Protein AF-A0AA35SXR8-F1 (afdb_monomer)

Solvent-accessible surface area (backbone atoms only — not comparable to full-atom values): 5654 Å² total; per-residue (Å²): 111,39,62,52,69,70,58,50,51,53,36,75,73,34,82,78,22,64,49,50,46,93,59,43,81,38,33,66,45,72,41,70,90,82,64,45,62,31,32,50,44,33,40,24,54,49,81,69,94,35,93,92,36,84,42,71,66,53,45,38,51,4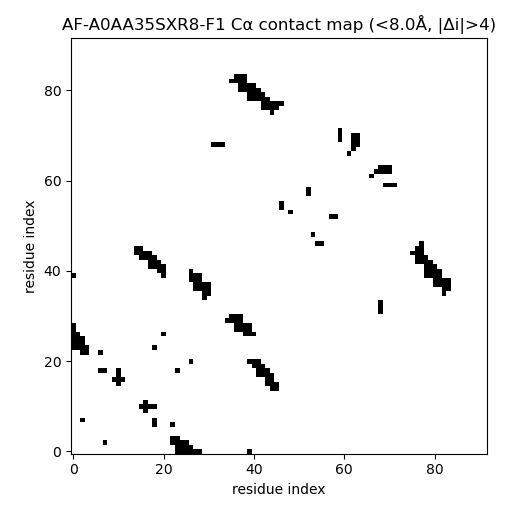8,38,34,73,78,68,72,27,80,62,77,90,78,85,65,74,42,70,45,66,46,65,76,68,83,78,81,70,84,79,134

Secondary structure (DSSP, 8-state):
-EE-HHHHHHHHH-TT-EEEGGGEEE-EEEETTTTEEEEEEEEESS---BTTBSSHHHHHHHHHHHH-----SS-S-EEEEEE---------

Mean predicted aligned error: 7.81 Å

Structure (mmCIF, N/CA/C/O backbone):
data_AF-A0AA35SXR8-F1
#
_entry.id   AF-A0AA35SXR8-F1
#
loop_
_atom_site.group_PDB
_atom_site.id
_atom_site.type_symbol
_atom_site.label_atom_id
_atom_site.label_alt_id
_atom_site.label_comp_id
_atom_site.label_asym_id
_atom_site.label_entity_id
_atom_site.label_seq_id
_atom_site.pdbx_PDB_ins_code
_atom_site.Cartn_x
_atom_site.Cartn_y
_atom_site.Cartn_z
_atom_site.occupancy
_atom_site.B_iso_or_equiv
_atom_site.auth_seq_id
_atom_site.auth_comp_id
_atom_site.auth_asym_id
_atom_site.auth_atom_id
_atom_site.pdbx_PDB_model_num
ATOM 1 N N . MET A 1 1 ? -3.315 5.033 -8.101 1.00 79.69 1 MET A N 1
ATOM 2 C CA . MET A 1 1 ? -1.844 5.003 -8.155 1.00 79.69 1 MET A CA 1
ATOM 3 C C . MET A 1 1 ? -1.446 4.981 -9.610 1.00 79.69 1 MET A C 1
ATOM 5 O O . MET A 1 1 ? -1.948 4.129 -10.330 1.00 79.69 1 MET A O 1
ATOM 9 N N . GLU A 1 2 ? -0.601 5.912 -10.031 1.00 87.75 2 GLU A N 1
ATOM 10 C CA . GLU A 1 2 ? -0.125 6.002 -11.414 1.00 87.75 2 GLU A CA 1
ATOM 11 C C . GLU A 1 2 ? 1.393 5.808 -11.453 1.00 87.75 2 GLU A C 1
ATOM 13 O O . GLU A 1 2 ? 2.114 6.430 -10.674 1.00 87.75 2 GLU A O 1
ATOM 18 N N . VAL A 1 3 ? 1.858 4.919 -12.330 1.00 91.06 3 VAL A N 1
ATOM 19 C CA . VAL A 1 3 ? 3.264 4.525 -12.520 1.00 91.06 3 VAL A CA 1
ATOM 20 C C . VAL A 1 3 ? 3.523 4.289 -14.004 1.00 91.06 3 VAL A C 1
ATOM 22 O O . VAL A 1 3 ? 2.582 4.068 -14.767 1.00 91.06 3 VAL A O 1
ATOM 25 N N . SER A 1 4 ? 4.787 4.296 -14.429 1.00 92.75 4 SER A N 1
ATOM 26 C CA . SER A 1 4 ? 5.117 4.023 -15.831 1.00 92.75 4 SER A CA 1
ATOM 27 C C . SER A 1 4 ? 4.853 2.557 -16.196 1.00 92.75 4 SER A C 1
ATOM 29 O O . SER A 1 4 ? 4.986 1.656 -15.364 1.00 92.75 4 SER A O 1
ATOM 31 N N . VAL A 1 5 ? 4.542 2.301 -17.471 1.00 91.94 5 VAL A N 1
ATOM 32 C CA . VAL A 1 5 ? 4.304 0.940 -17.991 1.00 91.94 5 VAL A CA 1
ATOM 33 C C . VAL A 1 5 ? 5.530 0.044 -17.795 1.00 91.94 5 VAL A C 1
ATOM 35 O O . VAL A 1 5 ? 5.388 -1.120 -17.431 1.00 91.94 5 VAL A O 1
ATOM 38 N N . SER A 1 6 ? 6.737 0.587 -17.968 1.00 91.88 6 SER A N 1
ATOM 39 C CA . SER A 1 6 ? 7.986 -0.145 -17.734 1.00 91.88 6 SER A CA 1
ATOM 40 C C . SER A 1 6 ? 8.165 -0.542 -16.266 1.00 91.88 6 SER A C 1
ATOM 42 O O . SER A 1 6 ? 8.534 -1.680 -15.983 1.00 91.88 6 SER A O 1
ATOM 44 N N . THR A 1 7 ? 7.841 0.358 -15.331 1.00 90.69 7 THR A N 1
ATOM 45 C CA . THR A 1 7 ? 7.884 0.077 -13.886 1.00 90.69 7 THR A CA 1
ATOM 46 C C . THR A 1 7 ? 6.870 -0.997 -13.515 1.00 90.69 7 THR A C 1
ATOM 48 O O . THR A 1 7 ? 7.196 -1.929 -12.784 1.00 90.69 7 THR A O 1
ATOM 51 N N . LEU A 1 8 ? 5.646 -0.896 -14.044 1.00 89.69 8 LEU A N 1
ATOM 52 C CA . LEU A 1 8 ? 4.594 -1.877 -13.798 1.00 89.69 8 LEU A CA 1
ATOM 53 C C . LEU A 1 8 ? 4.964 -3.254 -14.366 1.00 89.69 8 LEU A C 1
ATOM 55 O O . LEU A 1 8 ? 4.784 -4.257 -13.684 1.00 89.69 8 LEU A O 1
ATOM 59 N N . GLY A 1 9 ? 5.525 -3.311 -15.577 1.00 90.62 9 GLY A N 1
ATOM 60 C CA . GLY A 1 9 ? 5.975 -4.562 -16.191 1.00 90.62 9 GLY A CA 1
ATOM 61 C C . GLY A 1 9 ? 7.079 -5.249 -15.386 1.00 90.62 9 GLY A C 1
ATOM 62 O O . GLY A 1 9 ? 6.989 -6.448 -15.124 1.00 90.62 9 GLY A O 1
ATOM 63 N N . ALA A 1 10 ? 8.077 -4.489 -14.925 1.00 91.00 10 ALA A N 1
ATOM 64 C CA . ALA A 1 10 ? 9.128 -5.006 -14.049 1.00 91.00 10 ALA A CA 1
ATOM 65 C C . ALA A 1 10 ? 8.560 -5.495 -12.707 1.00 91.00 10 ALA A C 1
ATOM 67 O O . ALA A 1 10 ? 8.916 -6.574 -12.242 1.00 91.00 10 ALA A O 1
ATOM 68 N N . PHE A 1 11 ? 7.625 -4.741 -12.122 1.00 90.69 11 PHE A N 1
ATOM 69 C CA . PHE A 1 11 ? 6.964 -5.111 -10.875 1.00 90.69 11 PHE A CA 1
ATOM 70 C C . PHE A 1 11 ? 6.160 -6.406 -11.000 1.00 90.69 11 PHE A C 1
ATOM 72 O O . PHE A 1 11 ? 6.251 -7.257 -10.127 1.00 90.69 11 PHE A O 1
ATOM 79 N N . LEU A 1 12 ? 5.382 -6.580 -12.069 1.00 89.19 12 LEU A N 1
ATOM 80 C CA . LEU A 1 12 ? 4.566 -7.782 -12.268 1.00 89.19 12 LEU A CA 1
ATOM 81 C C . LEU A 1 12 ? 5.402 -9.024 -12.609 1.00 89.19 12 LEU A C 1
ATOM 83 O O . LEU A 1 12 ? 4.968 -10.138 -12.327 1.00 89.19 12 LEU A O 1
ATOM 87 N N . SER A 1 13 ? 6.581 -8.838 -13.206 1.00 91.44 13 SER A N 1
ATOM 88 C CA . SER A 1 13 ? 7.463 -9.939 -13.615 1.00 91.44 13 SER A CA 1
ATOM 89 C C . SER A 1 13 ? 8.358 -10.457 -12.484 1.00 91.44 13 SER A C 1
ATOM 91 O O . SER A 1 13 ? 8.887 -11.562 -12.590 1.00 91.44 13 SER A O 1
ATOM 93 N N . ASP A 1 14 ? 8.542 -9.681 -11.411 1.00 90.06 14 ASP A N 1
ATOM 94 C CA . ASP A 1 14 ? 9.372 -10.051 -10.262 1.00 90.06 14 ASP A CA 1
ATOM 95 C C . ASP A 1 14 ? 8.501 -10.387 -9.033 1.00 90.06 14 ASP A C 1
ATOM 97 O O . ASP A 1 14 ? 7.851 -9.495 -8.482 1.00 90.06 14 ASP A O 1
ATOM 101 N N . PRO A 1 15 ? 8.528 -11.633 -8.520 1.00 85.62 15 PRO A N 1
ATOM 102 C CA . PRO A 1 15 ? 7.844 -12.015 -7.278 1.00 85.62 15 PRO A CA 1
ATOM 103 C C . PRO A 1 15 ? 8.293 -11.232 -6.033 1.00 85.62 15 PRO A C 1
ATOM 105 O O . PRO A 1 15 ? 7.617 -11.259 -5.005 1.00 85.62 15 PRO A O 1
ATOM 108 N N . ARG A 1 16 ? 9.451 -10.567 -6.096 1.00 87.00 16 ARG A N 1
ATOM 109 C CA . ARG A 1 16 ? 9.990 -9.666 -5.064 1.00 87.00 16 ARG A CA 1
ATOM 110 C C . ARG A 1 16 ? 9.982 -8.205 -5.513 1.00 87.00 16 ARG A C 1
ATOM 112 O O . ARG A 1 16 ? 10.612 -7.363 -4.875 1.00 87.00 16 ARG A O 1
ATOM 119 N N . GLY A 1 17 ? 9.254 -7.904 -6.586 1.00 87.88 17 GLY A N 1
ATOM 120 C CA . GLY A 1 17 ? 9.120 -6.567 -7.130 1.00 87.88 17 GLY A CA 1
ATOM 121 C C . GLY A 1 17 ? 8.604 -5.590 -6.078 1.00 87.88 17 GLY A C 1
ATOM 122 O O . GLY A 1 17 ? 7.698 -5.899 -5.298 1.00 87.88 17 GLY A O 1
ATOM 123 N N . VAL A 1 18 ? 9.187 -4.392 -6.084 1.00 89.69 18 VAL A N 1
ATOM 124 C CA . VAL A 1 18 ? 8.787 -3.274 -5.231 1.00 89.69 18 VAL A CA 1
ATOM 125 C C . VAL A 1 18 ? 8.654 -2.027 -6.086 1.00 89.69 18 VAL A C 1
ATOM 127 O O . VAL A 1 18 ? 9.615 -1.606 -6.732 1.00 89.69 18 VAL A O 1
ATOM 130 N N . ILE A 1 19 ? 7.484 -1.397 -6.046 1.00 90.81 19 ILE A N 1
ATOM 131 C CA . ILE A 1 19 ? 7.319 -0.037 -6.551 1.00 90.81 19 ILE A CA 1
ATOM 132 C C . ILE A 1 19 ? 7.629 0.914 -5.402 1.00 90.81 19 ILE A C 1
ATOM 134 O O . ILE A 1 19 ? 6.945 0.901 -4.379 1.00 90.81 19 ILE A O 1
ATOM 138 N N . ARG A 1 20 ? 8.668 1.733 -5.574 1.00 89.38 20 ARG A N 1
ATOM 139 C CA . ARG A 1 20 ? 9.062 2.774 -4.617 1.00 89.38 20 ARG A CA 1
ATOM 140 C C . ARG A 1 20 ? 8.347 4.083 -4.924 1.00 89.38 20 ARG A C 1
ATOM 142 O O . ARG A 1 20 ? 7.997 4.323 -6.075 1.00 89.38 20 ARG A O 1
ATOM 149 N N . GLU A 1 21 ? 8.229 4.949 -3.920 1.00 85.94 21 GLU A N 1
ATOM 150 C CA . GLU A 1 21 ? 7.601 6.275 -4.020 1.00 85.94 21 GLU A CA 1
ATOM 151 C C . GLU A 1 21 ? 8.111 7.087 -5.218 1.00 85.94 21 GLU A C 1
ATOM 153 O O . GLU A 1 21 ? 7.322 7.688 -5.939 1.00 85.94 21 GLU A O 1
ATOM 158 N N . THR A 1 22 ? 9.418 7.038 -5.489 1.00 86.81 22 THR A N 1
ATOM 159 C CA . THR A 1 22 ? 10.058 7.764 -6.599 1.00 86.81 22 THR A CA 1
ATOM 160 C C . THR A 1 22 ? 9.558 7.352 -7.982 1.00 86.81 22 THR A C 1
ATOM 162 O O . THR A 1 22 ? 9.740 8.091 -8.945 1.00 86.81 22 THR A O 1
ATOM 165 N N . SER A 1 23 ? 8.945 6.175 -8.101 1.00 89.44 23 SER A N 1
ATOM 166 C CA . SER A 1 23 ? 8.368 5.662 -9.345 1.00 89.44 23 SER A CA 1
ATOM 167 C C . SER A 1 23 ? 6.862 5.930 -9.463 1.00 89.44 23 SER A C 1
ATOM 169 O O . SER A 1 23 ? 6.256 5.526 -10.456 1.00 89.44 23 SER A O 1
ATOM 171 N N . ILE A 1 24 ? 6.252 6.581 -8.465 1.00 89.56 24 ILE A N 1
ATOM 172 C CA . ILE A 1 24 ? 4.814 6.852 -8.392 1.00 89.56 24 ILE A CA 1
ATOM 173 C C . ILE A 1 24 ? 4.541 8.312 -8.760 1.00 89.56 24 ILE A C 1
ATOM 175 O O . ILE A 1 24 ? 4.898 9.225 -8.024 1.00 89.56 24 ILE A O 1
ATOM 179 N N . TYR A 1 25 ? 3.847 8.536 -9.876 1.00 88.44 25 TYR A N 1
ATOM 180 C CA . TYR A 1 25 ? 3.463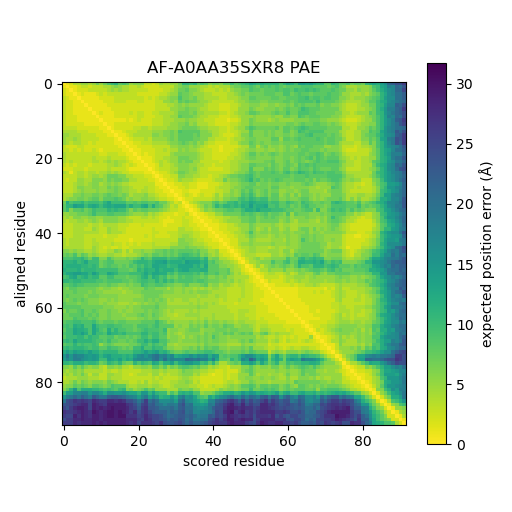 9.877 -10.335 1.00 88.44 25 TYR A CA 1
ATOM 181 C C . TYR A 1 25 ? 2.259 10.429 -9.570 1.00 88.44 25 TYR A C 1
ATOM 183 O O . TYR A 1 25 ? 2.208 11.608 -9.230 1.00 88.44 25 TYR A O 1
ATOM 191 N N . GLN A 1 26 ? 1.286 9.564 -9.272 1.00 86.56 26 GLN A N 1
ATOM 192 C CA . GLN A 1 26 ? 0.119 9.906 -8.463 1.00 86.56 26 GLN A CA 1
ATOM 193 C C . GLN A 1 26 ? -0.060 8.873 -7.360 1.00 86.56 26 GLN A C 1
ATOM 195 O O . GLN A 1 26 ? -0.451 7.731 -7.617 1.00 86.56 26 GLN A O 1
ATOM 200 N N . ASN A 1 27 ? 0.207 9.274 -6.121 1.00 86.38 27 ASN A N 1
ATOM 201 C CA . ASN A 1 27 ? 0.158 8.391 -4.959 1.00 86.38 27 ASN A CA 1
ATOM 202 C C . ASN A 1 27 ? -1.108 8.542 -4.105 1.00 86.38 27 ASN A C 1
ATOM 204 O O . ASN A 1 27 ? -1.313 7.754 -3.191 1.00 86.38 27 ASN A O 1
ATOM 208 N N . ARG A 1 28 ? -1.993 9.501 -4.384 1.00 87.44 28 ARG A N 1
ATOM 209 C CA . ARG A 1 28 ? -3.212 9.704 -3.586 1.00 87.44 28 ARG A CA 1
ATOM 210 C C . ARG A 1 28 ? -4.184 8.519 -3.723 1.00 87.44 28 ARG A C 1
ATOM 212 O O . ARG A 1 28 ? -4.495 8.091 -4.834 1.00 87.44 28 ARG A O 1
ATOM 219 N N . CYS A 1 29 ? -4.704 8.027 -2.601 1.00 83.00 29 CYS A N 1
ATOM 220 C CA . CYS A 1 29 ? -5.752 7.008 -2.535 1.00 83.00 29 CYS A CA 1
ATOM 221 C C . CYS A 1 29 ? -6.843 7.398 -1.529 1.00 83.00 29 CYS A C 1
ATOM 223 O O . CYS A 1 29 ? -6.619 8.206 -0.627 1.00 83.00 29 CYS A O 1
ATOM 225 N N . VAL A 1 30 ? -8.030 6.815 -1.680 1.00 83.44 30 VAL A N 1
ATOM 226 C CA . VAL A 1 30 ? -9.143 6.971 -0.736 1.00 83.44 30 VAL A CA 1
ATOM 227 C C . VAL A 1 30 ? -9.390 5.623 -0.082 1.00 83.44 30 VAL A C 1
ATOM 229 O O . VAL A 1 30 ? -9.544 4.618 -0.773 1.00 83.44 30 VAL A O 1
ATOM 232 N N . LEU A 1 31 ? -9.395 5.605 1.245 1.00 77.69 31 LEU A N 1
ATOM 233 C CA . LEU A 1 31 ? -9.593 4.401 2.034 1.00 77.69 31 LEU A CA 1
ATOM 234 C C . LEU A 1 31 ? -11.047 4.290 2.472 1.00 77.69 31 LEU A C 1
ATOM 236 O O . LEU A 1 31 ? -11.641 5.241 2.973 1.00 77.69 31 LEU A O 1
ATOM 240 N N . LEU A 1 32 ? -11.623 3.114 2.253 1.00 78.56 32 LEU A N 1
ATOM 241 C CA . LEU A 1 32 ? -13.002 2.805 2.605 1.00 78.56 32 LEU A CA 1
ATOM 242 C C . LEU A 1 32 ? -13.059 2.068 3.954 1.00 78.56 32 LEU A C 1
ATOM 244 O O . LEU A 1 32 ? -12.123 1.337 4.285 1.00 78.56 32 LEU A O 1
ATOM 248 N N . PRO A 1 33 ? -14.149 2.227 4.731 1.00 69.50 33 PRO A N 1
ATOM 249 C CA . PRO A 1 33 ? -15.363 2.995 4.415 1.00 69.50 33 PRO A CA 1
ATOM 250 C C . PRO A 1 33 ? -15.312 4.480 4.818 1.00 69.50 33 PRO A C 1
ATOM 252 O O . PRO A 1 33 ? -16.194 5.241 4.442 1.00 69.50 33 PRO A O 1
ATOM 255 N N . ASN A 1 34 ? -14.305 4.911 5.580 1.00 72.00 34 ASN A N 1
ATOM 256 C CA . ASN A 1 34 ? -14.272 6.242 6.203 1.00 72.00 34 ASN A CA 1
ATOM 257 C C . ASN A 1 34 ? -13.855 7.391 5.259 1.00 72.00 34 ASN A C 1
ATOM 259 O O . ASN A 1 34 ? -13.754 8.532 5.701 1.00 72.00 34 ASN A O 1
ATOM 263 N N . LEU A 1 35 ? -13.606 7.092 3.978 1.00 81.00 35 LEU A N 1
ATOM 264 C CA . LEU A 1 35 ? -13.167 8.032 2.940 1.00 81.00 35 LEU A CA 1
ATOM 265 C C . LEU A 1 35 ? -11.884 8.794 3.313 1.00 81.00 35 LEU A C 1
ATOM 267 O O . LEU A 1 35 ? -11.650 9.909 2.843 1.00 81.00 35 LEU A O 1
ATOM 271 N N . THR A 1 36 ? -11.023 8.185 4.135 1.00 81.69 36 THR A N 1
ATOM 272 C CA . THR A 1 36 ? -9.767 8.819 4.547 1.00 81.69 36 THR A CA 1
ATOM 273 C C . THR A 1 36 ? -8.827 8.923 3.356 1.00 81.69 36 THR A C 1
ATOM 275 O O . THR A 1 36 ? -8.571 7.942 2.655 1.00 81.69 36 THR A O 1
ATOM 278 N N . VAL A 1 37 ? -8.273 10.115 3.137 1.00 84.81 37 VAL A N 1
ATOM 279 C CA . VAL A 1 37 ? -7.257 10.327 2.106 1.00 84.81 37 VAL A CA 1
ATOM 280 C C . VAL A 1 37 ? -5.910 9.808 2.605 1.00 84.81 37 VAL A C 1
ATOM 282 O O . VAL A 1 37 ? -5.380 10.278 3.612 1.00 84.81 37 VAL A O 1
ATOM 285 N N . GLY A 1 38 ? -5.353 8.850 1.872 1.00 84.69 38 GLY A N 1
ATOM 286 C CA . GLY A 1 38 ? -4.008 8.323 2.061 1.00 84.69 38 GLY A CA 1
ATOM 287 C C . GLY A 1 38 ? -3.113 8.612 0.859 1.00 84.69 38 GLY A C 1
ATOM 288 O O . GLY A 1 38 ? -3.572 9.047 -0.200 1.00 84.69 38 GLY A O 1
ATOM 289 N N . TYR A 1 39 ? -1.826 8.352 1.035 1.00 87.12 39 TYR A N 1
ATOM 290 C CA . TYR A 1 39 ? -0.798 8.455 0.012 1.00 87.12 39 TYR A CA 1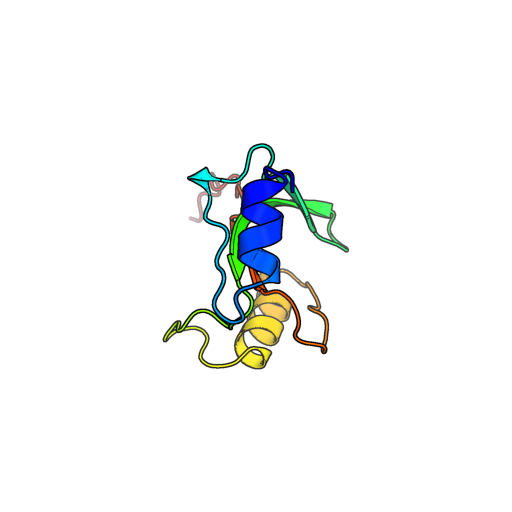
ATOM 291 C C . TYR A 1 39 ? -0.009 7.145 -0.015 1.00 87.12 39 TYR A C 1
ATOM 293 O O . TYR A 1 39 ? 0.584 6.748 0.985 1.00 87.12 39 TYR A O 1
ATOM 301 N N . VAL A 1 40 ? -0.035 6.449 -1.146 1.00 86.50 40 VAL A N 1
ATOM 302 C CA . VAL A 1 40 ? 0.696 5.202 -1.375 1.00 86.50 40 VAL A CA 1
ATOM 303 C C . VAL A 1 40 ? 2.186 5.506 -1.486 1.00 86.50 40 VAL A C 1
ATOM 305 O O . VAL A 1 40 ? 2.633 6.172 -2.413 1.00 86.50 40 VAL A O 1
ATOM 308 N N . PHE A 1 41 ? 2.963 4.997 -0.546 1.00 85.75 41 PHE A N 1
ATOM 309 C CA . PHE A 1 41 ? 4.410 5.150 -0.524 1.00 85.75 41 PHE A CA 1
ATOM 310 C C . PHE A 1 41 ? 5.121 4.048 -1.296 1.00 85.75 41 PHE A C 1
ATOM 312 O O . PHE A 1 41 ? 6.097 4.293 -1.998 1.00 85.75 41 PHE A O 1
ATOM 319 N N . SER A 1 42 ? 4.639 2.815 -1.160 1.00 86.81 42 SER A N 1
ATOM 320 C CA . SER A 1 42 ? 5.209 1.675 -1.864 1.00 86.81 42 SER A CA 1
ATOM 321 C C . SER A 1 42 ? 4.165 0.598 -2.125 1.00 86.81 42 SER A C 1
ATOM 323 O O . SER A 1 42 ? 3.147 0.516 -1.432 1.00 86.81 42 SER A O 1
ATOM 325 N N . ALA A 1 43 ? 4.427 -0.229 -3.134 1.00 87.12 43 ALA A N 1
ATOM 326 C CA . ALA A 1 43 ? 3.677 -1.447 -3.411 1.00 87.12 43 ALA A CA 1
ATOM 327 C C . ALA A 1 43 ? 4.648 -2.628 -3.482 1.00 87.12 43 ALA A C 1
ATOM 329 O O . ALA A 1 43 ? 5.690 -2.529 -4.127 1.00 87.12 43 ALA A O 1
ATOM 330 N N . ASN A 1 44 ? 4.309 -3.729 -2.817 1.00 87.88 44 ASN A N 1
ATOM 331 C CA . ASN A 1 44 ? 5.165 -4.900 -2.654 1.00 87.88 44 ASN A CA 1
ATOM 332 C C . ASN A 1 44 ? 4.329 -6.170 -2.850 1.00 87.88 44 ASN A C 1
ATOM 334 O O . ASN A 1 44 ? 3.185 -6.228 -2.403 1.00 87.88 44 ASN A O 1
ATOM 338 N N . HIS A 1 45 ? 4.901 -7.207 -3.459 1.00 85.06 45 HIS A N 1
ATOM 339 C CA . HIS A 1 45 ? 4.273 -8.541 -3.502 1.00 85.06 45 HIS A CA 1
ATOM 340 C C . HIS A 1 45 ? 4.394 -9.299 -2.180 1.00 85.06 45 HIS A C 1
ATOM 342 O O . HIS A 1 45 ? 3.596 -10.182 -1.882 1.00 85.06 45 HIS A O 1
ATOM 348 N N . GLN A 1 46 ? 5.393 -8.947 -1.374 1.00 84.06 46 GLN A N 1
ATOM 349 C CA . GLN A 1 46 ? 5.667 -9.581 -0.091 1.00 84.06 46 GLN A CA 1
ATOM 350 C C . GLN A 1 46 ? 5.359 -8.633 1.058 1.00 84.06 46 GLN A C 1
ATOM 352 O O . GLN A 1 46 ? 5.475 -7.411 0.928 1.00 84.06 46 GLN A O 1
ATOM 357 N N . LEU A 1 47 ? 4.980 -9.215 2.196 1.00 80.69 47 LEU A N 1
ATOM 358 C CA . LEU A 1 47 ? 4.824 -8.460 3.425 1.00 80.69 47 LEU A CA 1
ATOM 359 C C . LEU A 1 47 ? 6.185 -7.841 3.781 1.00 80.69 47 LEU A C 1
ATOM 361 O O . LEU A 1 47 ? 7.168 -8.584 3.871 1.00 80.69 47 LEU A O 1
ATOM 365 N N . PRO A 1 48 ? 6.281 -6.515 3.974 1.00 72.50 48 PRO A N 1
ATOM 366 C CA . PRO A 1 48 ? 7.521 -5.918 4.435 1.00 72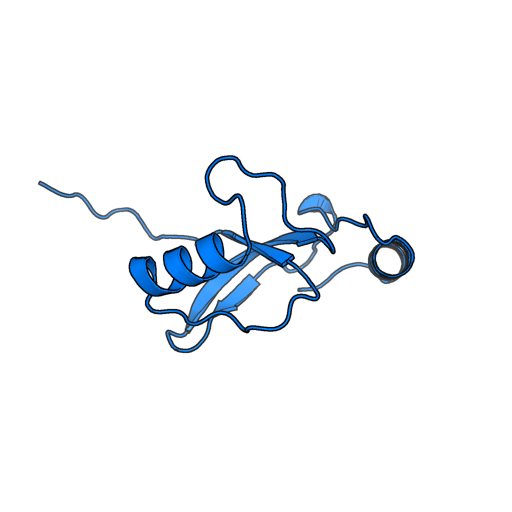.50 48 PRO A CA 1
ATOM 367 C C . PRO A 1 48 ? 7.889 -6.529 5.788 1.00 72.50 48 PRO A C 1
ATOM 369 O O . PRO A 1 48 ? 7.049 -6.609 6.685 1.00 72.50 48 PRO A O 1
ATOM 372 N N . SER A 1 49 ? 9.141 -6.968 5.925 1.00 69.94 49 SER A N 1
ATOM 373 C CA . SER A 1 49 ? 9.661 -7.487 7.189 1.00 69.94 49 SER A CA 1
ATOM 374 C C . SER A 1 49 ? 9.725 -6.339 8.194 1.00 69.94 49 SER A C 1
ATOM 376 O O . SER A 1 49 ? 10.674 -5.556 8.201 1.00 69.94 49 SER A O 1
ATOM 378 N N . SER A 1 50 ? 8.664 -6.186 8.983 1.00 73.88 50 SER A N 1
ATOM 379 C CA . SER A 1 50 ? 8.584 -5.210 10.060 1.00 73.88 50 SER A CA 1
ATOM 380 C C . SER A 1 50 ? 8.484 -5.955 11.387 1.00 73.88 50 SER A C 1
ATOM 382 O O . SER A 1 50 ? 7.580 -6.780 11.542 1.00 73.88 50 SER A O 1
ATOM 384 N N . PRO A 1 51 ? 9.360 -5.664 12.365 1.00 73.50 51 PRO A N 1
ATOM 385 C CA . PRO A 1 51 ? 9.266 -6.270 13.690 1.00 73.50 51 PRO A CA 1
ATOM 386 C C . PRO A 1 51 ? 7.946 -5.921 14.396 1.00 73.50 51 PRO A C 1
ATOM 388 O O . PRO A 1 51 ? 7.479 -6.687 15.233 1.00 73.50 51 PRO A O 1
ATOM 391 N N . GLU A 1 52 ? 7.316 -4.801 14.034 1.00 77.31 52 GLU A N 1
ATOM 392 C CA . GLU A 1 52 ? 6.022 -4.375 14.579 1.00 77.31 52 GLU A CA 1
ATOM 393 C C . GLU A 1 52 ? 4.840 -5.155 13.987 1.00 77.31 52 GLU A C 1
ATOM 395 O O . GLU A 1 52 ? 3.793 -5.281 14.624 1.00 77.31 52 GLU A O 1
ATOM 400 N N . PHE A 1 53 ? 5.005 -5.692 12.775 1.00 80.94 53 PHE A N 1
ATOM 401 C CA . PHE A 1 53 ? 3.951 -6.362 12.019 1.00 80.94 53 PHE A CA 1
ATOM 402 C C . PHE A 1 53 ? 4.459 -7.671 11.402 1.00 80.94 53 PHE A C 1
ATOM 404 O O . PHE A 1 53 ? 4.622 -7.763 10.182 1.00 80.94 53 PHE A O 1
ATOM 411 N N . PRO A 1 54 ? 4.701 -8.705 12.228 1.00 78.25 54 PRO A N 1
ATOM 412 C CA . PRO A 1 54 ? 5.302 -9.957 11.772 1.00 78.25 54 PRO A CA 1
ATOM 413 C C . PRO A 1 54 ? 4.393 -10.757 10.831 1.00 78.25 54 PRO A C 1
ATOM 415 O O . PRO A 1 54 ? 4.867 -11.612 10.086 1.00 78.25 54 PRO A O 1
ATOM 418 N N . THR A 1 55 ? 3.080 -10.511 10.862 1.00 83.94 55 THR A N 1
ATOM 419 C CA . THR A 1 55 ? 2.099 -11.223 10.037 1.00 83.94 55 THR A CA 1
ATOM 420 C C . THR A 1 55 ? 1.073 -10.270 9.448 1.00 83.94 55 THR A C 1
ATOM 422 O O . THR A 1 55 ? 0.757 -9.228 10.024 1.00 83.94 55 THR A O 1
ATOM 425 N N . TYR A 1 56 ? 0.471 -10.649 8.322 1.00 83.38 56 TYR A N 1
ATOM 426 C CA . TYR A 1 56 ? -0.615 -9.858 7.750 1.00 83.38 56 TYR A CA 1
ATOM 427 C C . TYR A 1 56 ? -1.802 -9.718 8.714 1.00 83.38 56 TYR A C 1
ATOM 429 O O . TYR A 1 56 ? -2.392 -8.646 8.797 1.00 83.38 56 TYR A O 1
ATOM 437 N N . ASP A 1 57 ? -2.106 -10.741 9.517 1.00 85.38 57 ASP A N 1
ATOM 438 C CA . ASP A 1 57 ? -3.172 -10.652 10.521 1.00 85.38 57 ASP A CA 1
ATOM 439 C C . ASP A 1 57 ? -2.892 -9.598 11.593 1.00 85.38 57 ASP A C 1
ATOM 441 O O . ASP A 1 57 ? -3.811 -8.888 12.005 1.00 85.38 57 ASP A O 1
ATOM 445 N N . SER A 1 58 ? -1.627 -9.418 11.990 1.00 86.81 58 SER A N 1
ATOM 446 C CA . SER A 1 58 ? -1.252 -8.328 12.898 1.00 86.81 58 SER A CA 1
ATOM 447 C C . SER A 1 58 ? -1.530 -6.948 12.282 1.00 86.81 58 SER A C 1
ATOM 449 O O . SER A 1 58 ? -2.044 -6.061 12.966 1.00 86.81 58 SER A O 1
ATOM 451 N N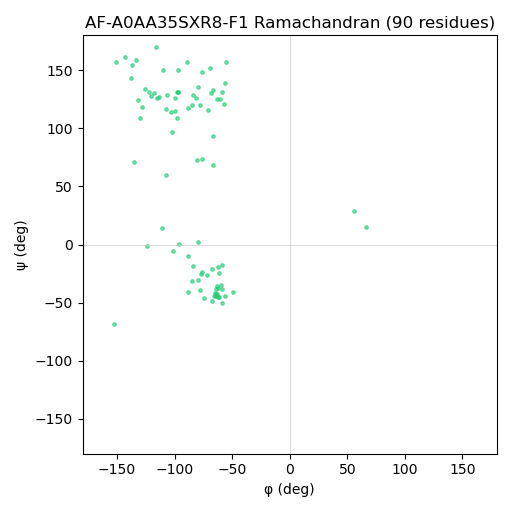 . ILE A 1 59 ? -1.317 -6.790 10.968 1.00 84.44 59 ILE A N 1
ATOM 452 C CA . ILE A 1 59 ? -1.661 -5.569 10.223 1.00 84.44 59 ILE A CA 1
ATOM 453 C C . ILE A 1 59 ? -3.177 -5.390 10.160 1.00 84.44 59 ILE A C 1
ATOM 455 O O . ILE A 1 59 ? -3.678 -4.312 10.476 1.00 84.44 59 ILE A O 1
ATOM 459 N N . ARG A 1 60 ? -3.929 -6.438 9.800 1.00 84.88 60 ARG A N 1
ATOM 460 C CA . ARG A 1 60 ? -5.402 -6.398 9.752 1.00 84.88 60 ARG A CA 1
ATOM 461 C C . ARG A 1 60 ? -5.983 -5.973 11.100 1.00 84.88 60 ARG A C 1
ATOM 463 O O . ARG A 1 60 ? -6.870 -5.122 11.145 1.00 84.88 60 ARG A O 1
ATOM 470 N N . LEU A 1 61 ? -5.458 -6.524 12.195 1.00 87.06 61 LEU A N 1
ATOM 471 C CA . LEU A 1 61 ? -5.875 -6.175 13.549 1.00 87.06 61 LEU A CA 1
ATOM 472 C C . LEU A 1 61 ? -5.527 -4.723 13.897 1.00 87.06 61 LEU A C 1
ATOM 474 O O . LEU A 1 61 ? -6.373 -4.013 14.441 1.00 87.06 61 LEU A O 1
ATOM 478 N N . HIS A 1 62 ? -4.316 -4.270 13.564 1.00 86.25 62 HIS A N 1
ATOM 479 C CA . HIS A 1 62 ? -3.892 -2.889 13.783 1.00 86.25 62 HIS A CA 1
ATOM 480 C C . HIS A 1 62 ? -4.800 -1.897 13.051 1.00 86.25 62 HIS A C 1
ATOM 482 O O . HIS A 1 62 ? -5.328 -0.977 13.672 1.00 86.25 62 HIS A O 1
ATOM 488 N N . TRP A 1 63 ? -5.053 -2.119 11.760 1.00 82.12 63 TRP A N 1
ATOM 489 C CA . TRP A 1 63 ? -5.910 -1.257 10.943 1.00 82.12 63 TRP A CA 1
ATOM 490 C C . TRP A 1 63 ? -7.361 -1.249 11.430 1.00 82.12 63 TRP A C 1
ATOM 492 O O . TRP A 1 63 ? -7.987 -0.187 11.493 1.00 82.12 63 TRP A O 1
ATOM 502 N N . LYS A 1 64 ? -7.872 -2.404 11.872 1.00 85.19 64 LYS A N 1
ATOM 503 C CA . LYS A 1 64 ? -9.199 -2.504 12.487 1.00 85.19 64 LYS A CA 1
ATOM 504 C C . LYS A 1 64 ? -9.274 -1.723 13.798 1.00 85.19 64 LYS A C 1
ATOM 506 O O . LYS A 1 64 ? -10.253 -1.022 14.022 1.00 85.19 64 LYS A O 1
ATOM 511 N N . LYS A 1 65 ? -8.251 -1.821 14.654 1.00 84.62 65 LYS A N 1
ATOM 512 C CA . LYS A 1 65 ? -8.229 -1.176 15.975 1.00 84.62 65 LYS A CA 1
ATOM 513 C C . LYS A 1 65 ? -7.994 0.334 15.900 1.00 84.62 65 LYS A C 1
ATOM 515 O O . LYS A 1 65 ? -8.687 1.076 16.582 1.00 84.62 65 LYS A O 1
ATOM 520 N N . GLN A 1 66 ? -7.020 0.778 15.107 1.00 82.19 66 GLN A N 1
ATOM 521 C CA . GLN A 1 66 ? -6.595 2.182 15.062 1.00 82.19 66 GLN A CA 1
ATOM 522 C C . GLN A 1 66 ? -7.448 3.034 14.125 1.00 82.19 66 GLN A C 1
ATOM 524 O O . GLN A 1 66 ? -7.650 4.218 14.378 1.00 82.19 66 GLN A O 1
ATOM 529 N N . HIS A 1 67 ? -7.961 2.440 13.047 1.00 75.56 67 HIS A N 1
ATOM 530 C CA . HIS A 1 67 ? -8.652 3.189 12.000 1.00 75.56 67 HIS A CA 1
ATOM 531 C C . HIS A 1 67 ? -10.077 2.703 11.717 1.00 75.56 67 HIS A C 1
ATOM 533 O O . HIS A 1 67 ? -10.750 3.270 10.856 1.00 75.56 67 HIS A O 1
ATOM 539 N N . GLY A 1 68 ? -10.544 1.652 12.403 1.00 80.44 68 GLY A N 1
ATOM 540 C CA . GLY A 1 68 ? -11.852 1.045 12.141 1.00 80.44 68 GLY A CA 1
ATOM 541 C C . GLY A 1 68 ? -11.946 0.365 10.772 1.00 80.44 68 GLY A C 1
ATOM 542 O O . GLY A 1 68 ? -13.047 0.097 10.297 1.00 80.44 68 GLY A O 1
ATOM 543 N N . MET A 1 69 ? -10.811 0.108 10.113 1.00 78.94 69 MET A N 1
ATOM 544 C CA . MET A 1 69 ? -10.768 -0.412 8.747 1.00 78.94 69 MET A CA 1
ATOM 545 C C . MET A 1 69 ? -10.555 -1.920 8.725 1.00 78.94 69 MET A C 1
ATOM 547 O O . MET A 1 69 ? -9.645 -2.445 9.364 1.00 78.94 69 MET A O 1
ATOM 551 N N . ILE A 1 70 ? -11.376 -2.621 7.947 1.00 81.06 70 ILE A N 1
ATOM 552 C CA . ILE A 1 70 ? -11.251 -4.064 7.749 1.00 81.06 70 ILE A CA 1
ATOM 553 C C . ILE A 1 70 ? -10.496 -4.290 6.445 1.00 81.06 70 ILE A C 1
ATOM 555 O O . ILE A 1 70 ? -11.019 -4.044 5.360 1.00 81.06 70 ILE A O 1
ATOM 559 N N . LEU A 1 71 ? -9.255 -4.753 6.563 1.00 80.38 71 LEU A N 1
ATOM 560 C CA . LEU A 1 71 ? -8.466 -5.158 5.408 1.00 80.38 71 LEU A CA 1
ATOM 561 C C . LEU A 1 71 ? -8.928 -6.539 4.888 1.00 80.38 71 LEU A C 1
ATOM 563 O O . LEU A 1 71 ? -9.356 -7.376 5.698 1.00 80.38 71 LEU A O 1
ATOM 567 N N . PRO A 1 72 ? -8.833 -6.793 3.565 1.00 79.38 72 PRO A N 1
ATOM 568 C CA . PRO A 1 72 ? -9.210 -8.069 2.953 1.00 79.38 72 PRO A CA 1
ATOM 569 C C . PRO A 1 72 ? -8.492 -9.272 3.580 1.00 79.38 72 PRO A C 1
ATOM 571 O O . PRO A 1 72 ? -7.420 -9.134 4.153 1.00 79.38 72 PRO A O 1
ATOM 574 N N . GLU A 1 73 ? -9.063 -10.471 3.455 1.00 72.12 73 GLU A N 1
ATOM 575 C CA . GLU A 1 73 ? -8.394 -11.710 3.897 1.00 72.12 73 GLU A CA 1
ATOM 576 C C . GLU A 1 73 ? -7.350 -12.219 2.905 1.00 72.12 73 GLU A C 1
ATOM 578 O O . GLU A 1 73 ? -6.364 -12.835 3.304 1.00 72.12 73 GLU A O 1
ATOM 583 N N . LYS A 1 74 ? -7.550 -11.96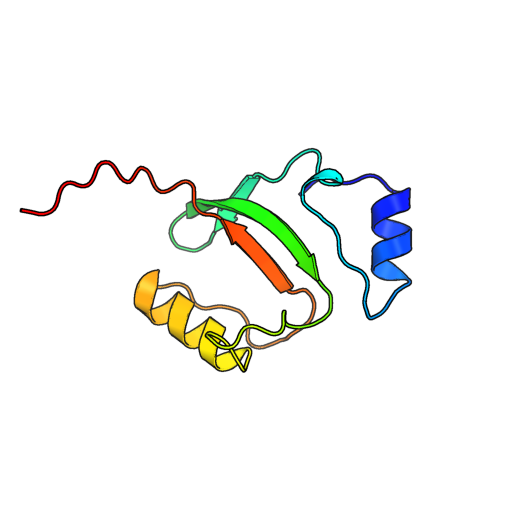4 1.607 1.00 68.81 74 LYS A N 1
ATOM 584 C CA . LYS A 1 74 ? -6.630 -12.437 0.572 1.00 68.81 74 LYS A CA 1
ATOM 585 C C . LYS A 1 74 ? -5.420 -11.522 0.458 1.00 68.81 74 LYS A C 1
ATOM 587 O O . LYS A 1 74 ? -5.549 -10.322 0.226 1.00 68.81 74 LYS A O 1
ATOM 592 N N . GLN A 1 75 ? -4.249 -12.139 0.554 1.00 63.75 75 GLN A N 1
ATOM 593 C CA . GLN A 1 75 ? -2.967 -11.526 0.246 1.00 63.75 75 GLN A CA 1
ATOM 594 C C . GLN A 1 75 ? -2.764 -11.526 -1.272 1.00 63.75 75 GLN A C 1
ATOM 596 O O . GLN A 1 75 ? -3.031 -12.519 -1.946 1.00 63.75 75 GLN A O 1
ATOM 601 N N . GLY A 1 76 ? -2.309 -10.400 -1.805 1.00 73.81 76 GLY A N 1
ATOM 602 C CA . GLY A 1 76 ? -1.918 -10.280 -3.206 1.00 73.81 76 GLY A CA 1
ATOM 603 C C . GLY A 1 76 ? -0.869 -9.194 -3.341 1.00 73.81 76 GLY A C 1
ATOM 604 O O . GLY A 1 76 ? 0.298 -9.483 -3.557 1.00 73.81 76 GLY A O 1
ATOM 605 N N . LEU A 1 77 ? -1.280 -7.947 -3.121 1.00 79.25 77 LEU A N 1
ATOM 606 C CA . LEU A 1 77 ? -0.391 -6.792 -3.136 1.00 79.25 77 LEU A CA 1
ATOM 607 C C . LEU A 1 77 ? -0.461 -6.063 -1.797 1.00 79.25 77 LEU A C 1
ATOM 609 O O . LEU A 1 77 ? -1.546 -5.755 -1.298 1.00 79.25 77 LEU A O 1
ATOM 613 N N . PHE A 1 78 ? 0.703 -5.769 -1.231 1.00 82.44 78 PHE A N 1
ATOM 614 C CA . PHE A 1 78 ? 0.856 -5.001 -0.007 1.00 82.44 78 PHE A CA 1
ATOM 615 C C . PHE A 1 78 ? 1.209 -3.561 -0.353 1.00 82.44 78 PHE A C 1
ATOM 617 O O . PHE A 1 78 ? 2.279 -3.276 -0.892 1.00 82.44 78 PHE A O 1
ATOM 624 N N . PHE A 1 79 ? 0.307 -2.645 -0.013 1.00 80.31 79 PHE A N 1
ATOM 625 C CA . PHE A 1 79 ? 0.530 -1.215 -0.163 1.00 80.31 79 PHE A CA 1
ATOM 626 C C . PHE A 1 79 ? 0.941 -0.622 1.176 1.00 80.31 79 PHE A C 1
ATOM 628 O O . PHE A 1 79 ? 0.229 -0.759 2.172 1.00 80.31 79 PHE A O 1
ATOM 635 N N . GLN A 1 80 ? 2.070 0.073 1.192 1.00 82.56 80 GLN A N 1
ATOM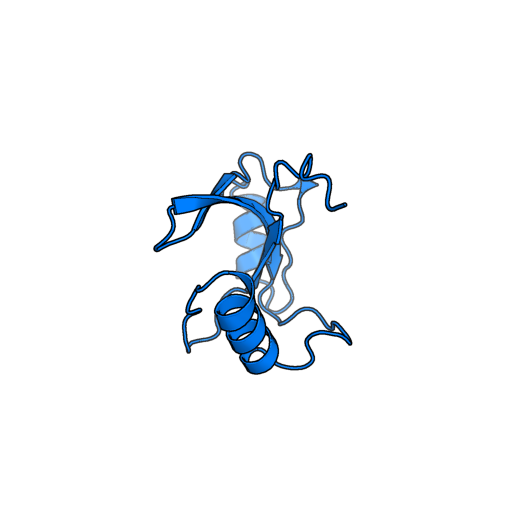 636 C CA . GLN A 1 80 ? 2.416 0.945 2.299 1.00 82.56 80 GLN A CA 1
ATOM 637 C C . GLN A 1 80 ? 1.745 2.291 2.054 1.00 82.56 80 GLN A C 1
ATOM 639 O O . GLN A 1 80 ? 1.991 2.932 1.032 1.00 82.56 80 GLN A O 1
ATOM 644 N N . ILE A 1 81 ? 0.878 2.706 2.972 1.00 80.56 81 ILE A N 1
ATOM 645 C CA . ILE A 1 81 ? 0.094 3.932 2.845 1.00 80.56 81 ILE A CA 1
ATOM 646 C C . ILE A 1 81 ? 0.432 4.840 4.018 1.00 80.56 81 ILE A C 1
ATOM 648 O O . ILE A 1 81 ? 0.334 4.430 5.172 1.00 80.56 81 ILE A O 1
ATOM 652 N N . PHE A 1 82 ? 0.792 6.083 3.717 1.00 79.81 82 PHE A N 1
ATOM 653 C CA . PHE A 1 82 ? 0.881 7.144 4.704 1.00 79.81 82 PHE A CA 1
ATOM 654 C C . PHE A 1 82 ? -0.396 7.967 4.695 1.00 79.81 82 PHE A C 1
ATOM 656 O O . PHE A 1 82 ? -0.878 8.426 3.659 1.00 79.81 82 PHE A O 1
ATOM 663 N N . PHE A 1 83 ? -0.935 8.193 5.881 1.00 73.94 83 PHE A N 1
ATOM 664 C CA . PHE A 1 83 ? -1.987 9.169 6.073 1.00 73.94 83 PHE A CA 1
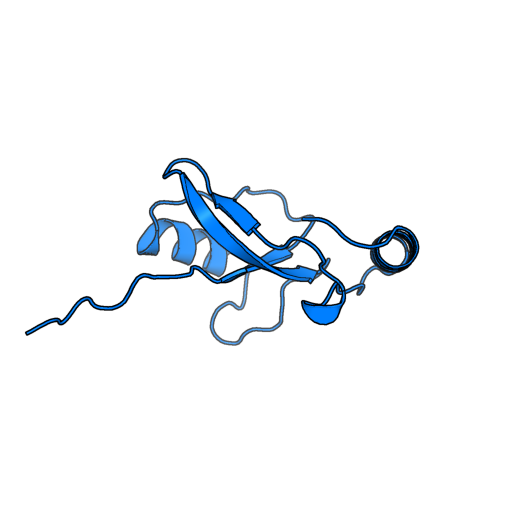ATOM 665 C C . PHE A 1 83 ? -1.336 10.527 6.241 1.00 73.94 83 PHE A C 1
ATOM 667 O O . PHE A 1 83 ? -0.477 10.706 7.105 1.00 73.94 83 PHE A O 1
ATOM 674 N N . LYS A 1 84 ? -1.792 11.516 5.475 1.00 62.94 84 LYS A N 1
ATOM 675 C CA . LYS A 1 84 ? -1.533 12.909 5.830 1.00 62.94 84 LYS A CA 1
ATOM 676 C C . LYS A 1 84 ? -2.479 13.252 6.974 1.00 62.94 84 LYS A C 1
ATOM 678 O O . LYS A 1 84 ? -3.512 13.882 6.778 1.00 62.94 84 LYS A O 1
ATOM 683 N N . SER A 1 85 ? -2.173 12.735 8.161 1.00 52.25 85 SER A N 1
ATOM 684 C CA . SER A 1 85 ? -2.832 13.183 9.376 1.00 52.25 85 SER A CA 1
ATOM 685 C C . SER A 1 85 ? -2.607 14.689 9.463 1.00 52.25 85 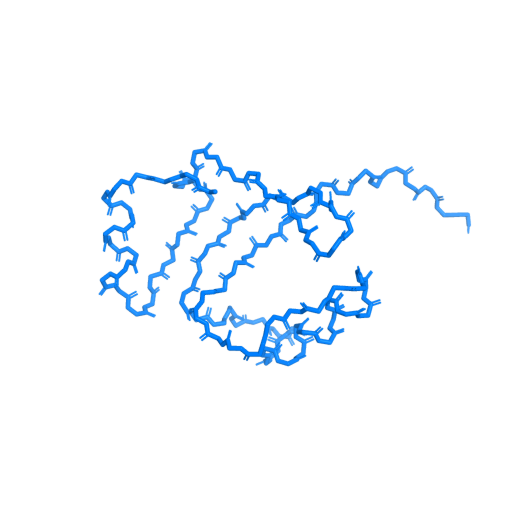SER A C 1
ATOM 687 O O . SER A 1 85 ? -1.465 15.148 9.488 1.00 52.25 85 SER A O 1
ATOM 689 N N . ASN A 1 86 ? -3.682 15.473 9.497 1.00 42.12 86 ASN A N 1
ATOM 690 C CA . ASN A 1 86 ? -3.623 16.809 10.074 1.00 42.12 86 ASN A CA 1
ATOM 691 C C . ASN A 1 86 ? -3.377 16.650 11.582 1.00 42.12 86 ASN A C 1
ATOM 693 O O . ASN A 1 86 ? -4.246 16.949 12.393 1.00 42.12 86 ASN A O 1
ATOM 697 N N . SER A 1 87 ? -2.200 16.183 11.994 1.00 39.78 87 SER A N 1
ATOM 698 C CA . SER A 1 87 ? -1.801 16.227 13.394 1.00 39.78 87 SER A CA 1
ATOM 699 C C . SER A 1 87 ? -1.297 17.634 13.714 1.00 39.78 87 SER A C 1
ATOM 701 O O . SER A 1 87 ? -0.109 17.870 13.909 1.00 39.78 87 SER A O 1
ATOM 703 N N . ARG A 1 88 ? -2.230 18.587 13.787 1.00 37.41 88 ARG A N 1
ATOM 704 C CA . ARG A 1 88 ? -2.209 19.579 14.868 1.00 37.41 88 ARG A CA 1
ATOM 705 C C . ARG A 1 88 ? -3.351 19.250 15.819 1.00 37.41 88 ARG A C 1
ATOM 707 O O . ARG A 1 88 ? -4.263 20.044 16.012 1.00 37.41 88 ARG A O 1
ATOM 714 N N . THR A 1 89 ? -3.314 18.054 16.392 1.00 33.44 89 THR A N 1
ATOM 715 C CA . THR A 1 89 ? -4.128 17.745 17.565 1.00 33.44 89 THR A CA 1
ATOM 716 C C . THR A 1 89 ? -3.193 17.816 18.758 1.00 33.44 89 THR A C 1
ATOM 718 O O . THR A 1 89 ? -2.415 16.902 19.015 1.00 33.44 89 THR A O 1
ATOM 721 N N . PHE A 1 90 ? -3.207 18.975 19.414 1.00 35.31 90 PHE A N 1
ATOM 722 C CA . PHE A 1 90 ? -2.665 19.139 20.753 1.00 35.31 90 PHE A CA 1
ATOM 723 C C . PHE A 1 90 ? -3.488 18.248 21.685 1.00 35.31 90 PHE A C 1
ATOM 725 O O . PHE A 1 90 ? -4.712 18.376 21.721 1.00 35.31 90 PHE A O 1
ATOM 732 N N . PHE A 1 91 ? -2.832 17.368 22.429 1.00 35.19 91 PHE A N 1
ATOM 733 C CA . PHE A 1 91 ? -3.438 16.733 23.592 1.00 35.19 91 PHE A CA 1
ATOM 734 C C . PHE A 1 91 ? -2.804 17.361 24.834 1.00 35.19 91 PHE A C 1
ATOM 736 O O . PHE A 1 91 ? -1.584 17.520 24.889 1.00 35.19 91 PHE A O 1
ATOM 743 N N . ARG A 1 92 ? -3.669 17.818 25.744 1.00 34.84 92 ARG A N 1
ATOM 744 C CA . ARG A 1 92 ? -3.333 18.427 27.035 1.00 34.84 92 ARG A CA 1
ATOM 745 C C . ARG A 1 92 ? -2.893 17.366 28.033 1.00 34.84 92 ARG A C 1
ATOM 747 O O . ARG A 1 92 ? -3.499 16.273 27.996 1.00 34.84 92 ARG A O 1
#

Organism: Geodia barretti (NCBI:txid519541)

pLDDT: mean 79.19, std 14.06, range [33.44, 92.75]

Radius of gyration: 14.6 Å; Cα contacts (8 Å, |Δi|>4): 121; chains: 1; bounding box: 25×32×45 Å

Foldseek 3Di:
DDFDPVLVVQQVVDLFRKDAQVRDPAQWDAAPDVRAIKGFGMKGQDDPPDPCDNDVVSVQVCCCVVPVHHDDPDRGMDTDIGGPPPPPPDDD

InterPro domains:
  IPR031643 Domain of unknown function DUF4708 [PF15813] (2-88)
  IPR031643 Domain of unknown function DUF4708 [PTHR28495] (3-90)

Sequence (92 aa):
MEVSVSTLGAFLSDPRGVIRETSIYQNRCVLLPNLTVGYVFSANHQLPSSPEFPTYDSIRLHWKKQHGMILPEKQGLFFQIFFKSNSRTFFR